Protein AF-A0A6J7ATU3-F1 (afdb_monomer_lite)

Sequence (141 aa):
MSGSAPHNIIRGTSAPLGTELSHNERNQTMSFEQAKIWQALEVRLAITENPRHRQMLQTVIEHSKAEAARDLGQMMAALVDNPQMHNWFNGRDHGPKGLEAVTKYYRNFCTNGAAVFESPKDRVVVDDHNRLFANEGVVGV

Foldseek 3Di:
DDDDDDDDDDDDDDDDDDDPPDPVVVPPPPDADLCLQQPVLVVVLVPDDPVVQNVLSVLSNQLSVCLLVLPLPSVLVSDDQWDDDFDDDPNDTPGFTGSVRVSVVSNCCSVVCVSRHHQHFPDWDDDPVSDIDTDRDDPDD

pLDDT: mean 78.11, std 23.05, range [26.67, 98.0]

Secondary structure (DSSP, 8-state):
-------------PPPPP----TTTS-------TTHHHHHHHHHHHT---HHHHHHHHHHHHHHHHHHHT-HHHHHHTS-SS-B---EETTEE---BHHHHHHHHHHHHHHSSTT------SEEEE-TTS-EEEE------

Organism: NCBI:txid449393

Radius of gyration: 27.21 Å; chains: 1; bounding box: 97×35×54 Å

InterPro domains:
  IPR032710 NTF2-like domain superfamily [SSF54427] (55-128)

Structure (mmCIF, N/CA/C/O backbone):
data_AF-A0A6J7ATU3-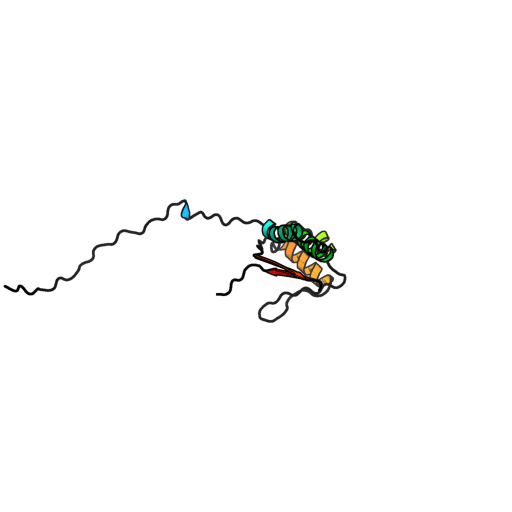F1
#
_entry.id   AF-A0A6J7ATU3-F1
#
loop_
_atom_site.group_PDB
_atom_site.id
_atom_site.type_symbol
_atom_site.label_atom_id
_atom_site.label_alt_id
_atom_site.label_comp_id
_atom_site.label_asym_id
_atom_site.label_entity_id
_atom_site.label_seq_id
_atom_site.pdbx_PDB_ins_code
_atom_site.Cartn_x
_atom_site.Cartn_y
_atom_site.Cartn_z
_atom_site.occupancy
_atom_site.B_iso_or_equiv
_atom_site.auth_seq_id
_atom_site.auth_comp_id
_atom_site.auth_asym_id
_atom_site.auth_atom_id
_atom_site.pdbx_PDB_model_num
ATOM 1 N N . MET A 1 1 ? -82.287 -21.222 -22.748 1.00 38.84 1 MET A N 1
ATOM 2 C CA . MET A 1 1 ? -81.755 -22.485 -23.303 1.00 38.84 1 MET A CA 1
ATOM 3 C C . MET A 1 1 ? -80.542 -22.144 -24.155 1.00 38.84 1 MET A C 1
ATOM 5 O O . MET A 1 1 ? -80.608 -21.173 -24.890 1.00 38.84 1 MET A O 1
ATOM 9 N N . SER A 1 2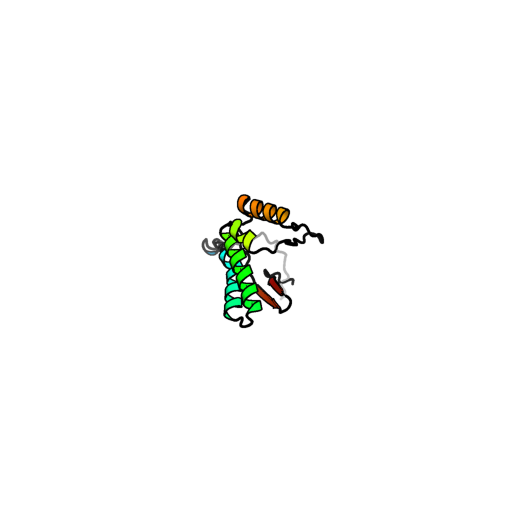 ? -79.451 -22.875 -23.919 1.00 39.44 2 SER A N 1
ATOM 10 C CA . SER A 1 2 ? -78.080 -22.763 -24.450 1.00 39.44 2 SER A CA 1
ATOM 11 C C . SER A 1 2 ? -77.873 -21.941 -25.737 1.00 39.44 2 SER A C 1
ATOM 13 O O . SER A 1 2 ? -78.387 -22.307 -26.790 1.00 39.44 2 SER A O 1
ATOM 15 N N . GLY A 1 3 ? -77.069 -20.874 -25.655 1.00 29.28 3 GLY A N 1
ATOM 16 C CA . GLY A 1 3 ? -76.523 -20.152 -26.809 1.00 29.28 3 GLY A CA 1
ATOM 17 C C . GLY A 1 3 ? -75.016 -20.393 -26.907 1.00 29.28 3 GLY A C 1
ATOM 18 O O . GLY A 1 3 ? -74.268 -19.919 -26.056 1.00 29.28 3 GLY A O 1
ATOM 19 N N . SER A 1 4 ? -74.589 -21.154 -27.919 1.00 33.34 4 SER A N 1
ATOM 20 C CA . SER A 1 4 ? -73.180 -21.418 -28.240 1.00 33.34 4 SER A CA 1
ATOM 21 C C . SER A 1 4 ? -72.681 -20.436 -29.306 1.00 33.34 4 SER A C 1
ATOM 23 O O . SER A 1 4 ? -73.413 -20.080 -30.230 1.00 33.34 4 SER A O 1
ATOM 25 N N . ALA A 1 5 ? -71.450 -19.973 -29.109 1.00 36.88 5 ALA A N 1
ATOM 26 C CA . ALA A 1 5 ? -70.826 -18.785 -29.683 1.00 36.88 5 ALA A CA 1
ATOM 27 C C . ALA A 1 5 ? -70.428 -18.887 -31.168 1.00 36.88 5 ALA A C 1
ATOM 29 O O . ALA A 1 5 ? -70.145 -19.977 -31.665 1.00 36.88 5 ALA A O 1
ATOM 30 N N . PRO A 1 6 ? -70.221 -17.732 -31.827 1.00 40.75 6 PRO A N 1
ATOM 31 C CA . PRO A 1 6 ? -69.253 -17.610 -32.906 1.00 40.75 6 PRO A CA 1
ATOM 32 C C . PRO A 1 6 ? -68.022 -16.776 -32.504 1.00 40.75 6 PRO A C 1
ATOM 34 O O . PRO A 1 6 ? -68.097 -15.800 -31.758 1.00 40.75 6 PRO A O 1
ATOM 37 N N . HIS A 1 7 ? -66.878 -17.212 -33.035 1.00 34.06 7 HIS A N 1
ATOM 38 C CA . HIS A 1 7 ? -65.547 -16.614 -32.945 1.00 34.06 7 HIS A CA 1
ATOM 39 C C . HIS A 1 7 ? -65.523 -15.101 -33.208 1.00 34.06 7 HIS A C 1
ATOM 41 O O . HIS A 1 7 ? -66.005 -14.647 -34.243 1.00 34.06 7 HIS A O 1
ATOM 47 N N . ASN A 1 8 ? -64.831 -14.353 -32.340 1.00 35.28 8 ASN A N 1
ATOM 48 C CA . ASN A 1 8 ? -64.428 -12.973 -32.603 1.00 35.28 8 ASN A CA 1
ATOM 49 C C . ASN A 1 8 ? -62.900 -12.867 -32.694 1.00 35.28 8 ASN A C 1
ATOM 51 O O . ASN A 1 8 ? -62.169 -13.188 -31.759 1.00 35.28 8 ASN A O 1
ATOM 55 N N . ILE A 1 9 ? -62.445 -12.404 -33.857 1.00 34.91 9 ILE A N 1
ATOM 56 C CA . ILE A 1 9 ? -61.062 -12.059 -34.184 1.00 34.91 9 ILE A CA 1
ATOM 57 C C . ILE A 1 9 ? -60.705 -10.765 -33.440 1.00 34.91 9 ILE A C 1
ATOM 59 O O . ILE A 1 9 ? -61.314 -9.721 -33.672 1.00 34.91 9 ILE A O 1
ATOM 63 N N . ILE A 1 10 ? -59.711 -10.827 -32.552 1.00 34.03 10 ILE A N 1
ATOM 64 C CA . ILE A 1 10 ? -59.195 -9.673 -31.807 1.00 34.03 10 ILE A CA 1
ATOM 65 C C . ILE A 1 10 ? -58.336 -8.812 -32.745 1.00 34.03 10 ILE A C 1
ATOM 67 O O . ILE A 1 10 ? -57.252 -9.222 -33.157 1.00 34.03 10 ILE A O 1
ATOM 71 N N . ARG A 1 11 ? -58.812 -7.603 -33.076 1.00 34.62 11 ARG A N 1
ATOM 72 C CA . ARG A 1 11 ? -57.972 -6.508 -33.590 1.00 34.62 11 ARG A CA 1
ATOM 73 C C . ARG A 1 11 ? -57.525 -5.637 -32.415 1.00 34.62 11 ARG A C 1
ATOM 75 O O . ARG A 1 11 ? -58.325 -5.302 -31.548 1.00 34.62 11 ARG A O 1
ATOM 82 N N . GLY A 1 12 ? -56.223 -5.359 -32.391 1.00 32.69 12 GLY A N 1
ATOM 83 C CA . GLY A 1 12 ? -55.458 -4.950 -31.219 1.00 32.69 12 GLY A CA 1
ATOM 84 C C . GLY A 1 12 ? -55.854 -3.622 -30.585 1.00 32.69 12 GLY A C 1
ATOM 85 O O . GLY A 1 12 ? -56.143 -2.635 -31.259 1.00 32.69 12 GLY A O 1
ATOM 86 N N . THR A 1 13 ? -55.790 -3.617 -29.258 1.00 32.34 13 THR A N 1
ATOM 87 C CA . THR A 1 13 ? -55.813 -2.421 -28.422 1.00 32.34 13 THR A CA 1
ATOM 88 C C . THR A 1 13 ? -54.372 -2.129 -28.016 1.00 32.34 13 THR A C 1
ATOM 90 O O . THR A 1 13 ? -53.713 -2.939 -27.369 1.00 32.34 13 THR A O 1
ATOM 93 N N . SER A 1 14 ? -53.868 -0.990 -28.475 1.00 34.81 14 SER A N 1
ATOM 94 C CA . SER A 1 14 ? -52.577 -0.407 -28.123 1.00 34.81 14 SER A CA 1
ATOM 95 C C . SER A 1 14 ? -52.442 -0.246 -26.607 1.00 34.81 14 SER A C 1
ATOM 97 O O . SER A 1 14 ? -53.219 0.482 -25.988 1.00 34.81 14 SER A O 1
ATOM 99 N N . ALA A 1 15 ? -51.451 -0.921 -26.026 1.00 39.12 15 ALA A N 1
ATOM 100 C CA . ALA A 1 15 ? -51.006 -0.694 -24.657 1.00 39.12 15 ALA A CA 1
ATOM 101 C C . ALA A 1 15 ? -50.411 0.723 -24.527 1.00 39.12 15 ALA A C 1
ATOM 103 O O . ALA A 1 15 ? -49.746 1.181 -25.464 1.00 39.12 15 ALA A O 1
ATOM 104 N N . PRO A 1 16 ? -50.629 1.432 -23.407 1.00 39.50 16 PRO A N 1
ATOM 105 C CA . PRO A 1 16 ? -50.001 2.724 -23.197 1.00 39.50 16 PRO A CA 1
ATOM 106 C C . PRO A 1 16 ? -48.485 2.558 -23.051 1.00 39.50 16 PRO A C 1
ATOM 108 O O . PRO A 1 16 ? -47.990 1.631 -22.407 1.00 39.50 16 PRO A O 1
ATOM 111 N N . LEU A 1 17 ? -47.782 3.479 -23.710 1.00 36.94 17 LEU A N 1
ATOM 112 C CA . LEU A 1 17 ? -46.343 3.692 -23.668 1.00 36.94 17 LEU A CA 1
ATOM 113 C C . LEU A 1 17 ? -45.848 3.753 -22.216 1.00 36.94 17 LEU A C 1
ATOM 115 O O . LEU A 1 17 ? -46.530 4.284 -21.341 1.00 36.94 17 LEU A O 1
ATOM 119 N N . GLY A 1 18 ? -44.664 3.180 -22.002 1.00 39.78 18 GLY A N 1
ATOM 120 C CA . GLY A 1 18 ? -44.059 2.936 -20.701 1.00 39.78 18 GLY A CA 1
ATOM 121 C C . GLY A 1 18 ? -44.051 4.130 -19.752 1.00 39.78 18 GLY A C 1
ATOM 122 O O . GLY A 1 18 ? -43.940 5.287 -20.149 1.00 39.78 18 GLY A O 1
ATOM 123 N N . THR A 1 19 ? -44.132 3.796 -18.469 1.00 45.50 19 THR A N 1
ATOM 124 C CA . THR A 1 19 ? -43.826 4.672 -17.345 1.00 45.50 19 THR A CA 1
ATOM 125 C C . THR A 1 19 ? -42.465 5.320 -17.583 1.00 45.50 19 THR A C 1
ATOM 127 O O . THR A 1 19 ? -41.423 4.676 -17.467 1.00 45.50 19 THR A O 1
ATOM 130 N N . GLU A 1 20 ? -42.479 6.589 -17.977 1.00 45.78 20 GLU A N 1
ATOM 131 C CA . GLU A 1 20 ? -41.275 7.388 -18.109 1.00 45.78 20 GLU A CA 1
ATOM 132 C C . GLU A 1 20 ? -40.746 7.631 -16.694 1.00 45.78 20 GLU A C 1
ATOM 134 O O . GLU A 1 20 ? -41.306 8.419 -15.931 1.00 45.78 20 GLU A O 1
ATOM 139 N N . LEU A 1 21 ? -39.706 6.883 -16.316 1.00 48.62 21 LEU A N 1
ATOM 140 C CA . LEU A 1 21 ? -39.001 7.096 -15.058 1.00 48.62 21 LEU A CA 1
ATOM 141 C C . LEU A 1 21 ? -38.598 8.568 -14.972 1.00 48.62 21 LEU A C 1
ATOM 143 O O . LEU A 1 21 ? -38.077 9.159 -15.937 1.00 48.62 21 LEU A O 1
ATOM 147 N N . SER A 1 22 ? -38.882 9.156 -13.813 1.00 51.25 22 SER A N 1
ATOM 148 C CA . SER A 1 22 ? -38.670 10.573 -13.565 1.00 51.25 22 SER A CA 1
ATOM 149 C C . SER A 1 22 ? -37.203 10.920 -13.830 1.00 51.25 22 SER A C 1
ATOM 151 O O . SER A 1 22 ? -36.299 10.114 -13.604 1.00 51.25 22 SER A O 1
ATOM 153 N N . HIS A 1 23 ? -36.931 12.140 -14.299 1.00 48.12 23 HIS A N 1
ATOM 154 C CA . HIS A 1 23 ? -35.558 12.632 -14.493 1.00 48.12 23 HIS A CA 1
ATOM 155 C C . HIS A 1 23 ? -34.679 12.505 -13.228 1.00 48.12 23 HIS A C 1
ATOM 157 O O . HIS A 1 23 ? -33.457 12.556 -13.329 1.00 48.12 23 HIS A O 1
ATOM 163 N N . ASN A 1 24 ? -35.291 12.301 -12.058 1.00 48.84 24 ASN A N 1
ATOM 164 C CA . ASN A 1 24 ? -34.616 12.132 -10.780 1.00 48.84 24 ASN A CA 1
ATOM 165 C C . ASN A 1 24 ? -34.038 10.715 -10.566 1.00 48.84 24 ASN A C 1
ATOM 167 O O . ASN A 1 24 ? -33.073 10.558 -9.830 1.00 48.84 24 ASN A O 1
ATOM 171 N N . GLU A 1 25 ? -34.573 9.686 -11.230 1.00 46.44 25 GLU A N 1
ATOM 172 C CA . GLU A 1 25 ? -34.100 8.292 -11.106 1.00 46.44 25 GLU A CA 1
ATOM 173 C C . GLU A 1 25 ? -32.938 7.974 -12.059 1.00 46.44 25 GLU A C 1
ATOM 175 O O . GLU A 1 25 ? -32.188 7.026 -11.846 1.00 46.44 25 GLU A O 1
ATOM 180 N N . ARG A 1 26 ? -32.749 8.804 -13.093 1.00 53.28 26 ARG A N 1
ATOM 181 C CA . ARG A 1 26 ? -31.644 8.696 -14.061 1.00 53.28 26 ARG A CA 1
ATOM 182 C C . ARG A 1 26 ? -30.325 9.280 -13.556 1.00 53.28 26 ARG A C 1
ATOM 184 O O . ARG A 1 26 ? -29.299 9.068 -14.193 1.00 53.28 26 ARG A O 1
ATOM 191 N N . ASN A 1 27 ? -30.344 10.005 -12.438 1.00 47.59 27 ASN A N 1
ATOM 192 C CA . ASN A 1 27 ? -29.174 10.680 -11.888 1.00 47.59 27 ASN A CA 1
ATOM 193 C C . ASN A 1 27 ? -28.753 10.056 -10.552 1.00 47.59 27 ASN A C 1
ATOM 195 O O . ASN A 1 27 ? -28.573 10.747 -9.552 1.00 47.59 27 ASN A O 1
ATOM 199 N N . GLN A 1 28 ? -28.573 8.732 -10.528 1.00 54.22 28 GLN A N 1
ATOM 200 C CA . GLN A 1 28 ? -27.600 8.167 -9.599 1.00 54.22 28 GLN A CA 1
ATOM 201 C C . GLN A 1 28 ? -26.222 8.608 -10.093 1.00 54.22 28 GLN A C 1
ATOM 203 O O . GLN A 1 28 ? -25.587 7.934 -10.900 1.00 54.22 28 GLN A O 1
ATOM 208 N N . THR A 1 29 ? -25.794 9.797 -9.673 1.00 55.44 29 THR A N 1
ATOM 209 C CA . THR A 1 29 ? -24.417 10.245 -9.845 1.00 55.44 29 THR A CA 1
ATOM 210 C C . THR A 1 29 ? -23.524 9.170 -9.236 1.00 55.44 29 THR A C 1
ATOM 212 O O . THR A 1 29 ? -23.496 9.017 -8.017 1.00 55.44 29 THR A O 1
ATOM 215 N N . MET A 1 30 ? -22.833 8.400 -10.078 1.00 64.50 30 MET A N 1
ATOM 216 C CA . MET A 1 30 ? -21.731 7.539 -9.656 1.00 64.50 30 MET A CA 1
ATOM 217 C C . MET A 1 30 ? -20.717 8.440 -8.940 1.00 64.50 30 MET A C 1
ATOM 219 O O . MET A 1 30 ? -19.993 9.192 -9.595 1.00 64.50 30 MET A O 1
ATOM 223 N N . SER A 1 31 ? -20.729 8.452 -7.605 1.00 82.50 31 SER A N 1
ATOM 224 C CA . SER A 1 31 ? -19.767 9.234 -6.834 1.00 82.50 31 SER A CA 1
ATOM 225 C C . SER A 1 31 ? -18.427 8.505 -6.831 1.00 82.50 31 SER A C 1
ATOM 227 O O . SER A 1 31 ? -18.367 7.297 -6.616 1.00 82.50 31 SER A O 1
ATOM 229 N N . PHE A 1 32 ? -17.355 9.246 -7.108 1.00 88.75 32 PHE A N 1
ATOM 230 C CA . PHE A 1 32 ? -15.987 8.740 -7.113 1.00 88.75 32 PHE A CA 1
ATOM 231 C C . PHE A 1 32 ? -15.223 9.320 -5.927 1.00 88.75 32 PHE A C 1
ATOM 233 O O . PHE A 1 32 ? -15.085 10.539 -5.807 1.00 88.75 32 PHE A O 1
ATOM 240 N N . GLU A 1 33 ? -14.710 8.448 -5.064 1.00 91.50 33 GLU A N 1
ATOM 241 C CA . GLU A 1 33 ? -14.021 8.820 -3.833 1.00 91.50 33 GLU A CA 1
ATOM 242 C C . GLU A 1 33 ? -12.762 7.964 -3.635 1.00 91.50 33 GLU A C 1
ATOM 244 O O . GLU A 1 33 ? -12.805 6.890 -3.035 1.00 91.50 33 GLU A O 1
ATOM 249 N N . GLN A 1 34 ? -11.595 8.468 -4.057 1.00 92.31 34 GLN A N 1
ATOM 250 C CA . GLN A 1 34 ? -10.311 7.761 -3.873 1.00 92.31 34 GLN A CA 1
ATOM 251 C C . GLN A 1 34 ? -10.020 7.410 -2.408 1.00 92.31 34 GLN A C 1
ATOM 253 O O . GLN A 1 34 ? -9.330 6.433 -2.131 1.00 92.31 34 GLN A O 1
ATOM 258 N N . ALA A 1 35 ? -10.572 8.163 -1.453 1.00 94.00 35 ALA A N 1
ATOM 259 C CA . ALA A 1 35 ? -10.394 7.882 -0.032 1.00 94.00 35 ALA A CA 1
ATOM 260 C C . ALA A 1 35 ? -10.880 6.487 0.386 1.00 94.00 35 ALA A C 1
ATOM 262 O O . ALA A 1 35 ? -10.343 5.907 1.334 1.00 94.00 35 ALA A O 1
ATOM 263 N N . LYS A 1 36 ? -11.820 5.891 -0.356 1.00 92.75 36 LYS A N 1
ATOM 264 C CA . LYS A 1 36 ? -12.288 4.525 -0.098 1.00 92.75 36 LYS A CA 1
ATOM 265 C C . LYS A 1 36 ? -11.188 3.466 -0.232 1.00 92.75 36 LYS A C 1
ATOM 267 O O . LYS A 1 36 ? -11.341 2.397 0.351 1.00 92.75 36 LYS A O 1
ATOM 272 N N . ILE A 1 37 ? -10.063 3.774 -0.895 1.00 90.56 37 ILE A N 1
ATOM 273 C CA . ILE A 1 37 ? -8.880 2.897 -0.947 1.00 90.56 37 ILE A CA 1
ATOM 274 C C . ILE A 1 37 ? -8.367 2.579 0.475 1.00 90.56 37 ILE A C 1
ATOM 276 O O . ILE A 1 37 ? -7.999 1.430 0.745 1.00 90.56 37 ILE A O 1
ATOM 280 N N . TRP A 1 38 ? -8.368 3.564 1.392 1.00 94.75 38 TRP A N 1
ATOM 281 C CA . TRP A 1 38 ? -7.770 3.440 2.734 1.00 94.75 38 TRP A CA 1
ATOM 282 C C . TRP A 1 38 ? -8.740 3.587 3.913 1.00 94.75 38 TRP A C 1
ATOM 284 O O . TRP A 1 38 ? -8.396 3.165 5.016 1.00 94.75 38 TRP A O 1
ATOM 294 N N . GLN A 1 39 ? -9.944 4.134 3.730 1.00 95.81 39 GLN A N 1
ATOM 295 C CA . GLN A 1 39 ? -10.901 4.350 4.831 1.00 95.81 39 GLN A CA 1
ATOM 296 C C . GLN A 1 39 ? -11.191 3.073 5.638 1.00 95.81 39 GLN A C 1
ATOM 298 O O . GLN A 1 39 ? -11.143 3.078 6.868 1.00 95.81 39 GLN A O 1
ATOM 303 N N . ALA A 1 40 ? -11.431 1.944 4.964 1.00 94.06 40 ALA A N 1
ATOM 304 C CA . ALA A 1 40 ? -11.673 0.666 5.636 1.00 94.06 40 ALA A CA 1
ATOM 305 C C . ALA A 1 40 ? -10.450 0.172 6.438 1.00 94.06 40 ALA A C 1
ATOM 307 O O . ALA A 1 40 ? -10.599 -0.475 7.477 1.00 94.06 40 ALA A O 1
ATOM 308 N N . LEU A 1 41 ? -9.234 0.504 5.988 1.00 95.50 41 LEU A N 1
ATOM 309 C CA . LEU A 1 41 ? -7.998 0.200 6.710 1.00 95.50 41 LEU A CA 1
ATOM 310 C C . LEU A 1 41 ? -7.871 1.066 7.970 1.00 95.50 41 LEU A C 1
ATOM 312 O O . LEU A 1 41 ? -7.482 0.547 9.012 1.00 95.50 41 LEU A O 1
ATOM 316 N N . GLU A 1 42 ? -8.236 2.351 7.904 1.00 97.38 42 GLU A N 1
ATOM 317 C CA . GLU A 1 42 ? -8.245 3.260 9.063 1.00 97.38 42 GLU A CA 1
ATOM 318 C C . GLU A 1 42 ? -9.246 2.801 10.131 1.00 97.38 42 GLU A C 1
ATOM 320 O O . GLU A 1 42 ? -8.907 2.740 11.315 1.00 97.38 42 GLU A O 1
ATOM 325 N N . VAL A 1 43 ? -10.448 2.384 9.715 1.00 96.31 43 VAL A N 1
ATOM 326 C CA . VAL A 1 43 ? -11.444 1.787 10.619 1.00 96.31 43 VAL A CA 1
ATOM 327 C C . VAL A 1 43 ? -10.889 0.522 11.275 1.00 96.31 43 VAL A C 1
ATOM 329 O O . VAL A 1 43 ? -10.995 0.354 12.492 1.00 96.31 43 VAL A O 1
ATOM 332 N N . ARG A 1 44 ? -10.240 -0.359 10.501 1.00 95.75 44 ARG A N 1
ATOM 333 C CA . ARG A 1 44 ? -9.607 -1.565 11.051 1.00 95.75 44 ARG A CA 1
ATOM 334 C C . ARG A 1 44 ? -8.470 -1.223 12.019 1.00 95.75 44 ARG A C 1
ATOM 336 O O . ARG A 1 44 ? -8.359 -1.867 13.063 1.00 95.75 44 ARG A O 1
ATOM 343 N N . LEU A 1 45 ? -7.648 -0.222 11.710 1.00 97.38 45 LEU A N 1
ATOM 344 C CA . LEU A 1 45 ? -6.542 0.241 12.553 1.00 97.38 45 LEU A CA 1
ATOM 345 C C . LEU A 1 45 ? -7.036 0.771 13.904 1.00 97.38 45 LEU A C 1
ATOM 347 O O . LEU A 1 45 ? -6.418 0.480 14.929 1.00 97.38 45 LEU A O 1
ATOM 351 N N . ALA A 1 46 ? -8.156 1.499 13.928 1.00 98.00 46 ALA A N 1
ATOM 352 C CA . ALA A 1 46 ? -8.724 2.065 15.152 1.00 98.00 46 ALA A CA 1
ATOM 353 C C . ALA A 1 46 ? -9.068 1.000 16.209 1.00 98.00 46 ALA A C 1
ATOM 355 O O . ALA A 1 46 ? -8.915 1.251 17.401 1.00 98.00 46 ALA A O 1
ATOM 356 N N . ILE A 1 47 ? -9.470 -0.197 15.774 1.00 96.75 47 ILE A N 1
ATOM 357 C CA . ILE A 1 47 ? -9.849 -1.317 16.653 1.00 96.75 47 ILE A CA 1
ATOM 358 C C . ILE A 1 47 ? -8.749 -2.381 16.805 1.00 96.75 47 ILE A C 1
ATOM 360 O O . ILE A 1 47 ? -8.995 -3.451 17.359 1.00 96.75 47 ILE A O 1
ATOM 364 N N . THR A 1 48 ? -7.553 -2.147 16.258 1.00 97.19 48 THR A N 1
ATOM 365 C CA . THR A 1 48 ? -6.442 -3.109 16.306 1.00 97.19 48 THR A CA 1
ATOM 366 C C . THR A 1 48 ? -5.487 -2.756 17.440 1.00 97.19 48 THR A C 1
ATOM 368 O O . THR A 1 48 ? -4.903 -1.673 17.444 1.00 97.19 48 THR A O 1
ATOM 371 N N . GLU A 1 49 ? -5.280 -3.685 18.371 1.00 96.56 49 GLU A N 1
ATOM 372 C CA . GLU A 1 49 ? -4.396 -3.492 19.530 1.00 96.56 49 GLU A CA 1
ATOM 373 C C . GLU A 1 49 ? -2.966 -3.983 19.276 1.00 96.56 49 GLU A C 1
ATOM 375 O O . GLU A 1 49 ? -2.009 -3.340 19.705 1.00 96.56 49 GLU A O 1
ATOM 380 N N . ASN A 1 50 ? -2.804 -5.095 18.546 1.00 96.75 50 ASN A N 1
ATOM 381 C CA . ASN A 1 50 ? -1.493 -5.698 18.308 1.00 96.75 50 ASN A CA 1
ATOM 382 C C . ASN A 1 50 ? -0.566 -4.693 17.590 1.00 96.75 50 ASN A C 1
ATOM 384 O O . ASN A 1 50 ? -0.853 -4.311 16.451 1.00 96.75 50 ASN A O 1
ATOM 388 N N . PRO A 1 51 ? 0.561 -4.283 18.205 1.00 95.75 51 PRO A N 1
ATOM 389 C CA . PRO A 1 51 ? 1.409 -3.216 17.675 1.00 95.75 51 PRO A CA 1
ATOM 390 C C . PRO A 1 51 ? 1.989 -3.547 16.296 1.00 95.75 51 PRO A C 1
ATOM 392 O O . PRO A 1 51 ? 2.135 -2.659 15.458 1.00 95.75 51 PRO A O 1
ATOM 395 N N . ARG A 1 52 ? 2.255 -4.827 16.013 1.00 93.88 52 ARG A N 1
ATOM 396 C CA . ARG A 1 52 ? 2.747 -5.270 14.705 1.00 93.88 52 ARG A CA 1
ATOM 397 C C . ARG A 1 52 ? 1.670 -5.154 13.632 1.00 93.88 52 ARG A C 1
ATOM 399 O O . ARG A 1 52 ? 1.941 -4.660 12.543 1.00 93.88 52 ARG A O 1
ATOM 406 N N . HIS A 1 53 ? 0.440 -5.562 13.945 1.00 95.81 53 HIS A N 1
ATOM 407 C CA . HIS A 1 53 ? -0.690 -5.429 13.018 1.00 95.81 53 HIS A CA 1
ATOM 408 C C . HIS A 1 53 ? -1.005 -3.965 12.728 1.00 95.81 53 HIS A C 1
ATOM 410 O O . HIS A 1 53 ? -1.274 -3.609 11.582 1.00 95.81 53 HIS A O 1
ATOM 416 N N . ARG A 1 54 ? -0.928 -3.109 13.754 1.00 96.69 54 ARG A N 1
ATOM 417 C CA . ARG A 1 54 ? -1.078 -1.658 13.600 1.00 96.69 54 ARG A CA 1
ATOM 418 C C . ARG A 1 54 ? -0.050 -1.101 12.622 1.00 96.69 54 ARG A C 1
ATOM 420 O O . ARG A 1 54 ? -0.441 -0.396 11.699 1.00 96.69 54 ARG A O 1
ATOM 427 N N . GLN A 1 55 ? 1.225 -1.472 12.773 1.00 94.06 55 GLN A N 1
ATOM 428 C CA . GLN A 1 55 ? 2.285 -1.045 11.857 1.00 94.06 55 GLN A CA 1
ATOM 429 C C . GLN A 1 55 ? 1.995 -1.466 10.410 1.00 94.06 55 GLN A C 1
ATOM 431 O O . GLN A 1 55 ? 2.139 -0.660 9.498 1.00 94.06 55 GLN A O 1
ATOM 436 N N . MET A 1 56 ? 1.541 -2.702 10.191 1.00 92.19 56 MET A N 1
ATOM 437 C CA . MET A 1 56 ? 1.207 -3.181 8.846 1.00 92.19 56 MET A CA 1
ATOM 438 C C . MET A 1 56 ? 0.053 -2.393 8.214 1.00 92.19 56 MET A C 1
ATOM 440 O O . MET A 1 56 ? 0.137 -2.003 7.052 1.00 92.19 56 MET A O 1
ATOM 444 N N . LEU A 1 57 ? -1.017 -2.142 8.974 1.00 95.44 57 LEU A N 1
ATOM 445 C CA . LEU A 1 57 ? -2.148 -1.333 8.511 1.00 95.44 57 LEU A CA 1
ATOM 446 C C . LEU A 1 57 ? -1.707 0.098 8.190 1.00 95.44 57 LEU A C 1
ATOM 448 O O . LEU A 1 57 ? -2.075 0.624 7.142 1.00 95.44 57 LEU A O 1
ATOM 452 N N . GLN A 1 58 ? -0.888 0.695 9.058 1.00 95.12 58 GLN A N 1
ATOM 453 C CA . GLN A 1 58 ? -0.337 2.035 8.882 1.00 95.12 58 GLN A CA 1
ATOM 454 C C . GLN A 1 58 ? 0.453 2.146 7.570 1.00 95.12 58 GLN A C 1
ATOM 456 O O . GLN A 1 58 ? 0.162 3.024 6.763 1.00 95.12 58 GLN A O 1
ATOM 461 N N . THR A 1 59 ? 1.367 1.206 7.307 1.00 92.62 59 THR A N 1
ATOM 462 C CA . THR A 1 59 ? 2.171 1.187 6.076 1.00 92.62 59 THR A CA 1
ATOM 463 C C . THR A 1 59 ? 1.300 1.127 4.820 1.00 92.62 59 THR A C 1
ATOM 465 O O . THR A 1 59 ? 1.558 1.845 3.858 1.00 92.62 59 THR A O 1
ATOM 468 N N . VAL A 1 60 ? 0.233 0.320 4.813 1.00 92.38 60 VAL A N 1
ATOM 469 C CA . VAL A 1 60 ? -0.651 0.227 3.637 1.00 92.38 60 VAL A CA 1
ATOM 470 C C . VAL A 1 60 ? -1.542 1.463 3.483 1.00 92.38 60 VAL A C 1
ATOM 472 O O . VAL A 1 60 ? -1.800 1.883 2.355 1.00 92.38 60 VAL A O 1
ATOM 475 N N . ILE A 1 61 ? -1.968 2.093 4.582 1.00 94.81 61 ILE A N 1
ATOM 476 C CA . ILE A 1 61 ? -2.677 3.384 4.547 1.00 94.81 61 ILE A CA 1
ATOM 477 C C . ILE A 1 61 ? -1.777 4.474 3.953 1.00 94.81 61 ILE A C 1
ATOM 479 O O . ILE A 1 61 ? -2.212 5.212 3.070 1.00 94.81 61 ILE A O 1
ATOM 483 N N . GLU A 1 62 ? -0.534 4.574 4.421 1.00 93.88 62 GLU A N 1
ATOM 484 C CA . GLU A 1 62 ? 0.452 5.546 3.936 1.00 93.88 62 GLU A CA 1
ATOM 485 C C . GLU A 1 62 ? 0.749 5.336 2.449 1.00 93.88 62 GLU A C 1
ATOM 487 O O . GLU A 1 62 ? 0.673 6.287 1.671 1.00 93.88 62 GLU A O 1
ATOM 492 N N . HIS A 1 63 ? 0.968 4.085 2.036 1.00 91.88 63 HIS A N 1
ATOM 493 C CA . HIS A 1 63 ? 1.165 3.727 0.631 1.00 91.88 63 HIS A CA 1
ATOM 494 C C . HIS A 1 63 ? -0.047 4.104 -0.239 1.00 91.88 63 HIS A C 1
ATOM 496 O O . HIS A 1 63 ? 0.112 4.752 -1.269 1.00 91.88 63 HIS A O 1
ATOM 502 N N . SER A 1 64 ? -1.270 3.804 0.213 1.00 92.00 64 SER A N 1
ATOM 503 C CA . SER A 1 64 ? -2.513 4.148 -0.506 1.00 92.00 64 SER A CA 1
ATOM 504 C C . SER A 1 64 ? -2.704 5.662 -0.669 1.00 92.00 64 SER A C 1
ATOM 506 O O . SER A 1 64 ? -3.166 6.143 -1.705 1.00 92.00 64 SER A O 1
ATOM 508 N N . LYS A 1 65 ? -2.344 6.441 0.358 1.00 94.75 65 LYS A N 1
ATOM 509 C CA . LYS A 1 65 ? -2.393 7.909 0.308 1.00 94.75 65 LYS A CA 1
ATOM 510 C C . LYS A 1 65 ? -1.332 8.470 -0.636 1.00 94.75 65 LYS A C 1
ATOM 512 O O . LYS A 1 65 ? -1.627 9.404 -1.381 1.00 94.75 65 LYS A O 1
ATOM 517 N N . ALA A 1 66 ? -0.131 7.887 -0.644 1.00 93.06 66 ALA A N 1
ATOM 518 C CA . ALA A 1 66 ? 0.912 8.241 -1.599 1.00 93.06 66 ALA A CA 1
ATOM 519 C C . ALA A 1 66 ? 0.457 7.963 -3.039 1.00 93.06 66 ALA A C 1
ATOM 521 O O . ALA A 1 66 ? 0.605 8.839 -3.891 1.00 93.06 66 ALA A O 1
ATOM 522 N N . GLU A 1 67 ? -0.165 6.804 -3.300 1.00 91.75 67 GLU A N 1
ATOM 523 C CA . GLU A 1 67 ? -0.769 6.446 -4.594 1.00 91.75 67 GLU A CA 1
ATOM 524 C C . GLU A 1 67 ? -1.775 7.493 -5.073 1.00 91.75 67 GLU A C 1
ATOM 526 O O . GLU A 1 67 ? -1.637 8.013 -6.183 1.00 91.75 67 GLU A O 1
ATOM 531 N N . ALA A 1 68 ? -2.727 7.874 -4.218 1.00 92.69 68 ALA A N 1
ATOM 532 C CA . ALA A 1 68 ? -3.712 8.904 -4.543 1.00 92.69 68 ALA A CA 1
ATOM 533 C C . ALA A 1 68 ? -3.068 10.278 -4.812 1.00 92.69 68 ALA A C 1
ATOM 535 O O . ALA A 1 68 ? -3.474 10.983 -5.737 1.00 92.69 68 ALA A O 1
ATOM 536 N N . ALA A 1 69 ? -2.022 10.634 -4.059 1.00 94.12 69 ALA A N 1
ATOM 537 C CA . ALA A 1 69 ? -1.235 11.852 -4.265 1.00 94.12 69 ALA A CA 1
ATOM 538 C C . ALA A 1 69 ? -0.263 11.771 -5.459 1.00 94.12 69 ALA A C 1
ATOM 540 O O . ALA A 1 69 ? 0.348 12.777 -5.824 1.00 94.12 69 ALA A O 1
ATOM 541 N N . ARG A 1 70 ? -0.114 10.589 -6.077 1.00 94.75 70 ARG A N 1
ATOM 542 C CA . ARG A 1 70 ? 0.878 10.281 -7.121 1.00 94.75 70 ARG A CA 1
ATOM 543 C C . ARG A 1 70 ? 2.321 10.560 -6.685 1.00 94.75 70 ARG A C 1
ATOM 545 O O . ARG A 1 70 ? 3.184 10.867 -7.512 1.00 94.75 70 ARG A O 1
ATOM 552 N N . ASP A 1 71 ? 2.592 10.419 -5.393 1.00 94.69 71 ASP A N 1
ATOM 553 C CA . ASP A 1 71 ? 3.901 10.657 -4.794 1.00 94.69 71 ASP A CA 1
ATOM 554 C C . ASP A 1 71 ? 4.785 9.411 -4.919 1.00 94.69 71 ASP A C 1
ATOM 556 O O . ASP A 1 71 ? 4.786 8.520 -4.068 1.00 94.69 71 ASP A O 1
ATOM 560 N N . LEU A 1 72 ? 5.551 9.347 -6.011 1.00 93.12 72 LEU A N 1
ATOM 561 C CA . LEU A 1 72 ? 6.470 8.237 -6.263 1.00 93.12 72 LEU A CA 1
ATOM 562 C C . LEU A 1 72 ? 7.522 8.094 -5.152 1.00 93.12 72 LEU A C 1
ATOM 564 O O . LEU A 1 72 ? 7.926 6.977 -4.848 1.00 93.12 72 LEU A O 1
ATOM 568 N N . GLY A 1 73 ? 7.977 9.198 -4.554 1.00 92.81 73 GLY A N 1
ATOM 569 C CA . GLY A 1 73 ? 8.991 9.150 -3.502 1.00 92.81 73 GLY A CA 1
ATOM 570 C C . GLY A 1 73 ? 8.473 8.409 -2.275 1.00 92.81 73 GLY A C 1
ATOM 571 O O . GLY A 1 73 ? 9.121 7.477 -1.800 1.00 92.81 73 GLY A O 1
ATOM 572 N N . GLN A 1 74 ? 7.272 8.769 -1.820 1.00 90.88 74 GLN A N 1
ATOM 573 C CA . GLN A 1 74 ? 6.645 8.110 -0.676 1.00 90.88 74 GLN A CA 1
ATOM 574 C C . GLN A 1 74 ? 6.216 6.669 -0.966 1.00 90.88 74 GLN A C 1
ATOM 576 O O . GLN A 1 74 ? 6.419 5.812 -0.110 1.00 90.88 74 GLN A O 1
ATOM 581 N N . MET A 1 75 ? 5.719 6.362 -2.171 1.00 89.31 75 MET A N 1
ATOM 582 C CA . MET A 1 75 ? 5.426 4.969 -2.553 1.00 89.31 75 MET A CA 1
ATOM 583 C C . MET A 1 75 ? 6.671 4.082 -2.467 1.00 89.31 75 MET A C 1
ATOM 585 O O . MET A 1 75 ? 6.617 2.965 -1.963 1.00 89.31 75 MET A O 1
ATOM 589 N N . MET A 1 76 ? 7.811 4.577 -2.954 1.00 89.69 76 MET A N 1
ATOM 590 C CA . MET A 1 76 ? 9.050 3.801 -2.962 1.00 89.69 76 MET A CA 1
ATOM 591 C C . MET A 1 76 ? 9.677 3.671 -1.569 1.00 89.69 76 MET A C 1
ATOM 593 O O . MET A 1 76 ? 10.306 2.654 -1.293 1.00 89.69 76 MET A O 1
ATOM 597 N N . ALA A 1 77 ? 9.479 4.653 -0.684 1.00 89.25 77 ALA A N 1
ATOM 598 C CA . ALA A 1 77 ? 9.983 4.619 0.692 1.00 89.25 77 ALA A CA 1
ATOM 599 C C . ALA A 1 77 ? 9.331 3.524 1.560 1.00 89.25 77 ALA A C 1
ATOM 601 O O . ALA A 1 77 ? 9.925 3.090 2.544 1.00 89.25 77 ALA A O 1
ATOM 602 N N . ALA A 1 78 ? 8.131 3.063 1.195 1.00 82.12 78 ALA A N 1
ATOM 603 C CA . ALA A 1 78 ? 7.413 2.001 1.899 1.00 82.12 78 ALA A CA 1
ATOM 604 C C . ALA A 1 78 ? 7.887 0.581 1.530 1.00 82.12 78 ALA A C 1
ATOM 606 O O . ALA A 1 78 ? 7.460 -0.398 2.148 1.00 82.12 78 ALA A O 1
ATOM 607 N N . LEU A 1 79 ? 8.739 0.441 0.509 1.00 85.81 79 LEU A N 1
ATOM 608 C CA . LEU A 1 79 ? 9.162 -0.856 -0.011 1.00 85.81 79 LEU A CA 1
ATOM 609 C C . LEU A 1 79 ? 10.423 -1.375 0.684 1.00 85.81 79 LEU A C 1
ATOM 611 O O . LEU A 1 79 ? 11.308 -0.623 1.078 1.00 85.81 79 LEU A O 1
ATOM 615 N N . VAL A 1 80 ? 10.5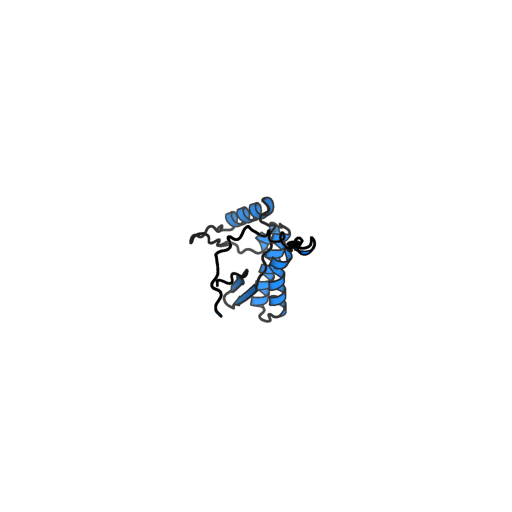20 -2.701 0.778 1.00 87.25 80 VAL A N 1
ATOM 616 C CA . VAL A 1 80 ? 11.760 -3.400 1.147 1.00 87.25 80 VAL A CA 1
ATOM 617 C C . VAL A 1 80 ? 12.796 -3.310 0.021 1.00 87.25 80 VAL A C 1
ATOM 619 O O . VAL A 1 80 ? 12.427 -3.080 -1.128 1.00 87.25 80 VAL A O 1
ATOM 622 N N . ASP A 1 81 ? 14.068 -3.594 0.315 1.00 86.94 81 ASP A N 1
ATOM 623 C CA . ASP A 1 81 ? 15.183 -3.480 -0.645 1.00 86.94 81 ASP A CA 1
ATOM 624 C C . ASP A 1 81 ? 14.979 -4.268 -1.954 1.00 86.94 81 ASP A C 1
ATOM 626 O O . ASP A 1 81 ? 15.383 -3.824 -3.030 1.00 86.94 81 ASP A O 1
ATOM 630 N N . ASN A 1 82 ? 14.343 -5.445 -1.883 1.00 90.50 82 ASN A N 1
ATOM 631 C CA . ASN A 1 82 ? 14.075 -6.299 -3.045 1.00 90.50 82 ASN A CA 1
ATOM 632 C C . ASN A 1 82 ? 12.584 -6.690 -3.147 1.00 90.50 82 ASN A C 1
ATOM 634 O O . ASN A 1 82 ? 12.221 -7.838 -2.860 1.00 90.50 82 ASN A O 1
ATOM 638 N N . PRO A 1 83 ? 11.702 -5.758 -3.548 1.00 89.56 83 PRO A N 1
ATOM 639 C CA . PRO A 1 83 ? 10.259 -5.965 -3.530 1.00 89.56 83 PRO A CA 1
ATOM 640 C C . PRO A 1 83 ? 9.822 -7.020 -4.555 1.00 89.56 83 PRO A C 1
ATOM 642 O O . PRO A 1 83 ? 10.241 -7.001 -5.714 1.00 89.56 83 PRO A O 1
ATOM 645 N N . GLN A 1 84 ? 8.946 -7.932 -4.132 1.00 90.88 84 GLN A N 1
ATOM 646 C CA . GLN A 1 84 ? 8.346 -8.963 -4.983 1.00 90.88 84 GLN A CA 1
ATOM 647 C C . GLN A 1 84 ? 6.849 -8.673 -5.128 1.00 90.88 84 GLN A C 1
ATOM 649 O O . GLN A 1 84 ? 6.036 -9.119 -4.322 1.00 90.88 84 GLN A O 1
ATOM 654 N N . MET A 1 85 ? 6.483 -7.872 -6.128 1.00 89.06 85 MET A N 1
ATOM 655 C CA . MET A 1 85 ? 5.085 -7.528 -6.386 1.00 89.06 85 MET A CA 1
ATOM 656 C C . MET A 1 85 ? 4.453 -8.584 -7.289 1.00 89.06 85 MET A C 1
ATOM 658 O O . MET A 1 85 ? 5.045 -8.948 -8.304 1.00 89.06 85 MET A O 1
ATOM 662 N N . HIS A 1 86 ? 3.261 -9.068 -6.947 1.00 90.62 86 HIS A N 1
ATOM 663 C CA . HIS A 1 86 ? 2.563 -10.113 -7.696 1.00 90.62 86 HIS A CA 1
ATOM 664 C C . HIS A 1 86 ? 1.246 -9.587 -8.270 1.00 90.62 86 HIS A C 1
ATOM 666 O O . HIS A 1 86 ? 0.360 -9.201 -7.513 1.00 90.62 86 HIS A O 1
ATOM 672 N N . ASN A 1 87 ? 1.105 -9.635 -9.597 1.00 88.88 87 ASN A N 1
ATOM 673 C CA . ASN A 1 87 ? -0.115 -9.240 -10.306 1.00 88.88 87 ASN A CA 1
ATOM 674 C C . ASN A 1 87 ? -0.617 -10.443 -11.100 1.00 88.88 87 ASN A C 1
ATOM 676 O O . ASN A 1 87 ? -0.102 -10.736 -12.179 1.00 88.88 87 ASN A O 1
ATOM 680 N N . TRP A 1 88 ? -1.599 -11.160 -10.564 1.00 88.69 88 TRP A N 1
ATOM 681 C CA . TRP A 1 88 ? -2.096 -12.383 -11.185 1.00 88.69 88 TRP A CA 1
ATOM 682 C C . TRP A 1 88 ? -3.158 -12.082 -12.240 1.00 88.69 88 TRP A C 1
ATOM 684 O O . TRP A 1 88 ? -4.196 -11.501 -11.943 1.00 88.69 88 TRP A O 1
ATOM 694 N N . PHE A 1 89 ? -2.917 -12.526 -13.471 1.00 88.12 89 PHE A N 1
ATOM 695 C CA . PHE A 1 89 ? -3.877 -12.458 -14.568 1.00 88.12 89 PHE A CA 1
ATOM 696 C C . PHE A 1 89 ? -3.792 -13.742 -15.396 1.00 88.12 89 PHE A C 1
ATOM 698 O O . PHE A 1 89 ? -2.704 -14.177 -15.769 1.00 88.12 89 PHE A O 1
ATOM 705 N N . ASN A 1 90 ? -4.934 -14.388 -15.654 1.00 91.88 90 ASN A N 1
ATOM 706 C CA . ASN A 1 90 ? -5.011 -15.663 -16.384 1.00 91.88 90 ASN A CA 1
ATOM 707 C C . ASN A 1 90 ? -4.019 -16.732 -15.879 1.00 91.88 90 ASN A C 1
ATOM 709 O O . ASN A 1 90 ? -3.313 -17.370 -16.664 1.00 91.88 90 ASN A O 1
ATOM 713 N N . GLY A 1 91 ? -3.933 -16.891 -14.553 1.00 91.19 91 GLY A N 1
ATOM 714 C CA . GLY A 1 91 ? -3.076 -17.890 -13.903 1.00 91.19 91 GLY A CA 1
ATOM 715 C C . GLY A 1 91 ? -1.572 -17.617 -14.001 1.00 91.19 91 GLY A C 1
ATOM 716 O O . GLY A 1 91 ? -0.776 -18.477 -13.634 1.00 91.19 91 GLY A O 1
ATOM 717 N N . ARG A 1 92 ? -1.164 -16.442 -14.491 1.00 93.44 92 ARG A N 1
ATOM 718 C CA . ARG A 1 92 ? 0.237 -16.031 -14.587 1.00 93.44 92 ARG A CA 1
ATOM 719 C C . ARG A 1 92 ? 0.481 -14.763 -13.790 1.00 93.44 92 ARG A C 1
ATOM 721 O O . ARG A 1 92 ? -0.376 -13.888 -13.713 1.00 93.44 92 ARG A O 1
ATOM 728 N N . ASP A 1 93 ? 1.663 -14.686 -13.197 1.00 93.44 93 ASP A N 1
ATOM 729 C CA . ASP A 1 93 ? 2.117 -13.503 -12.484 1.00 93.44 93 ASP A CA 1
ATOM 730 C C . ASP A 1 93 ? 2.814 -12.543 -13.453 1.00 93.44 93 ASP A C 1
ATOM 732 O O . ASP A 1 93 ? 3.809 -12.885 -14.092 1.00 93.44 93 ASP A O 1
ATOM 736 N N . HIS A 1 94 ? 2.277 -11.333 -13.542 1.00 92.81 94 HIS A N 1
ATOM 737 C CA . HIS A 1 94 ? 2.770 -10.229 -14.358 1.00 92.81 94 HIS A CA 1
ATOM 738 C C . HIS A 1 94 ? 3.366 -9.094 -13.516 1.00 92.81 94 HIS A C 1
ATOM 740 O O . HIS A 1 94 ? 3.692 -8.032 -14.048 1.00 92.81 94 HIS A O 1
ATOM 746 N N . GLY A 1 95 ? 3.480 -9.278 -12.201 1.00 91.25 95 GLY A N 1
ATOM 747 C CA . GLY A 1 95 ? 3.949 -8.235 -11.302 1.00 91.25 95 GLY A CA 1
ATOM 748 C C . GLY A 1 95 ? 5.447 -7.942 -11.480 1.00 91.25 95 GLY A C 1
ATOM 749 O O . GLY A 1 95 ? 6.232 -8.867 -11.728 1.00 91.25 95 GLY A O 1
ATOM 750 N N . PRO A 1 96 ? 5.875 -6.676 -11.348 1.00 93.75 96 PRO A N 1
ATOM 751 C CA . PRO A 1 96 ? 7.286 -6.304 -11.401 1.00 93.75 96 PRO A CA 1
ATOM 752 C C . PRO A 1 96 ? 8.080 -6.927 -10.243 1.00 93.75 96 PRO A C 1
ATOM 754 O O . PRO A 1 96 ? 7.582 -7.058 -9.124 1.00 93.75 96 PRO A O 1
ATOM 757 N N . LYS A 1 97 ? 9.334 -7.305 -10.506 1.00 94.94 97 LYS A N 1
ATOM 758 C CA . LYS A 1 97 ? 10.224 -7.939 -9.523 1.00 94.94 97 LYS A CA 1
ATOM 759 C C . LYS A 1 97 ? 11.485 -7.110 -9.330 1.00 94.94 97 LYS A C 1
ATOM 761 O O . LYS A 1 97 ? 12.126 -6.726 -10.306 1.00 94.94 97 LYS A O 1
ATOM 766 N N . GLY A 1 98 ? 11.843 -6.870 -8.074 1.00 93.69 98 GLY A N 1
ATOM 767 C CA . GLY A 1 98 ? 12.989 -6.053 -7.705 1.00 93.69 98 GLY A CA 1
ATOM 768 C C . GLY A 1 98 ? 12.739 -4.552 -7.836 1.00 93.69 98 GLY A C 1
ATOM 769 O O . GLY A 1 98 ? 11.777 -4.091 -8.458 1.00 93.69 98 GLY A O 1
ATOM 770 N N . LEU A 1 99 ? 13.627 -3.781 -7.210 1.00 92.19 99 LEU A N 1
ATOM 771 C CA . LEU A 1 99 ? 13.441 -2.349 -6.984 1.00 92.19 99 LEU A CA 1
ATOM 772 C C . LEU A 1 99 ? 13.296 -1.561 -8.290 1.00 92.19 99 LEU A C 1
ATOM 774 O O . LEU A 1 99 ? 12.405 -0.723 -8.411 1.00 92.19 99 LEU A O 1
ATOM 778 N N . GLU A 1 100 ? 14.131 -1.853 -9.289 1.00 95.31 100 GLU A N 1
ATOM 779 C CA . GLU A 1 100 ? 14.113 -1.151 -10.575 1.00 95.31 100 GLU A CA 1
ATOM 780 C C . GLU A 1 100 ? 12.776 -1.339 -11.308 1.00 95.31 100 GLU A C 1
ATOM 782 O O . GLU A 1 100 ? 12.135 -0.364 -11.713 1.00 95.31 100 GLU A O 1
ATOM 787 N N . ALA A 1 101 ? 12.319 -2.589 -11.439 1.00 95.00 101 ALA A N 1
ATOM 788 C CA . ALA A 1 101 ? 11.078 -2.897 -12.141 1.00 95.00 101 ALA A CA 1
ATOM 789 C C . ALA A 1 101 ? 9.861 -2.305 -11.419 1.00 95.00 101 ALA A C 1
ATOM 791 O O . ALA A 1 101 ? 8.960 -1.773 -12.071 1.00 95.00 101 ALA A O 1
ATOM 792 N N . VAL A 1 102 ? 9.845 -2.356 -10.083 1.00 93.69 102 VAL A N 1
ATOM 793 C CA . VAL A 1 102 ? 8.763 -1.786 -9.267 1.00 93.69 102 VAL A CA 1
ATOM 794 C C . VAL A 1 102 ? 8.756 -0.256 -9.353 1.00 93.69 102 VAL A C 1
ATOM 796 O O . VAL A 1 102 ? 7.700 0.340 -9.555 1.00 93.69 102 VAL A O 1
ATOM 799 N N . THR A 1 103 ? 9.928 0.388 -9.335 1.00 94.56 103 THR A N 1
ATOM 800 C CA . THR A 1 103 ? 10.047 1.843 -9.548 1.00 94.56 103 THR A CA 1
ATOM 801 C C . THR A 1 103 ? 9.489 2.248 -10.908 1.00 94.56 103 THR A C 1
ATOM 803 O O . THR A 1 103 ? 8.736 3.217 -11.022 1.00 94.56 103 THR A O 1
ATOM 806 N N . LYS A 1 104 ? 9.852 1.507 -11.963 1.00 96.31 104 LYS A N 1
ATOM 807 C CA . LYS A 1 104 ? 9.354 1.756 -13.319 1.00 96.31 104 LYS A CA 1
ATOM 808 C C . LYS A 1 104 ? 7.836 1.594 -13.392 1.00 96.31 104 LYS A C 1
ATOM 810 O O . LYS A 1 104 ? 7.173 2.415 -14.023 1.00 96.31 104 LYS A O 1
ATOM 815 N N . TYR A 1 105 ? 7.292 0.571 -12.734 1.00 94.12 105 TYR A N 1
ATOM 816 C CA . TYR A 1 105 ? 5.853 0.347 -12.651 1.00 94.12 105 TYR A CA 1
ATOM 817 C C . TYR A 1 105 ? 5.130 1.532 -11.998 1.00 94.12 105 TYR A C 1
ATOM 819 O O . TYR A 1 105 ? 4.263 2.122 -12.642 1.00 94.12 105 TYR A O 1
ATOM 827 N N . TYR A 1 106 ? 5.527 1.949 -10.790 1.00 93.75 106 TYR A N 1
ATOM 828 C CA . TYR A 1 106 ? 4.862 3.059 -10.095 1.00 93.75 106 TYR A CA 1
ATOM 829 C C . TYR A 1 106 ? 5.041 4.404 -10.808 1.00 93.75 106 TYR A C 1
ATOM 831 O O . TYR A 1 106 ? 4.112 5.206 -10.869 1.00 93.75 106 TYR A O 1
ATOM 839 N N . ARG A 1 107 ? 6.190 4.645 -11.452 1.00 95.69 107 ARG A N 1
ATOM 840 C CA . ARG A 1 107 ? 6.374 5.833 -12.301 1.00 95.69 107 ARG A CA 1
ATOM 841 C C . ARG A 1 107 ? 5.360 5.879 -13.446 1.00 95.69 107 ARG A C 1
ATOM 843 O O . ARG A 1 107 ? 4.798 6.938 -13.728 1.00 95.69 107 ARG A O 1
ATOM 850 N N . ASN A 1 108 ? 5.117 4.746 -14.101 1.00 94.94 108 ASN A N 1
ATOM 851 C CA . ASN A 1 108 ? 4.107 4.661 -15.153 1.00 94.94 108 ASN A CA 1
ATOM 852 C C . ASN A 1 108 ? 2.700 4.829 -14.570 1.00 94.94 108 ASN A C 1
ATOM 854 O O . ASN A 1 108 ? 1.913 5.593 -15.115 1.00 94.94 108 ASN A O 1
ATOM 858 N N . PHE A 1 109 ? 2.422 4.190 -13.432 1.00 90.50 109 PHE A N 1
ATOM 859 C CA . PHE A 1 109 ? 1.149 4.271 -12.713 1.00 90.50 109 PHE A CA 1
ATOM 860 C C . PHE A 1 109 ? 0.750 5.717 -12.364 1.00 90.50 109 PHE A C 1
ATOM 862 O O . PHE A 1 109 ? -0.395 6.122 -12.574 1.00 90.50 109 PHE A O 1
ATOM 869 N N . CYS A 1 110 ? 1.711 6.533 -11.918 1.00 91.81 110 CYS A N 1
ATOM 870 C CA . CYS A 1 110 ? 1.495 7.954 -11.636 1.00 91.81 110 CYS A CA 1
ATOM 871 C C . CYS A 1 110 ? 1.270 8.807 -12.893 1.00 91.81 110 CYS A C 1
ATOM 873 O O . CYS A 1 110 ? 0.598 9.836 -12.824 1.00 91.81 110 CYS A O 1
ATOM 875 N N . THR A 1 111 ? 1.853 8.429 -14.033 1.00 93.56 111 THR A N 1
ATOM 876 C CA . THR A 1 111 ? 1.866 9.272 -15.243 1.00 93.56 111 THR A CA 1
ATOM 877 C C . THR A 1 111 ? 0.762 8.931 -16.240 1.00 93.56 111 THR A C 1
ATOM 879 O O . THR A 1 111 ? 0.352 9.806 -16.998 1.00 93.56 111 THR A O 1
ATOM 882 N N . ASN A 1 112 ? 0.239 7.702 -16.232 1.00 90.38 112 ASN A N 1
ATOM 883 C CA . ASN A 1 112 ? -0.747 7.227 -17.209 1.00 90.38 112 ASN A CA 1
ATOM 884 C C . ASN A 1 112 ? -2.209 7.275 -16.720 1.00 90.38 112 ASN A C 1
ATOM 886 O O . ASN A 1 112 ? -3.096 6.770 -17.403 1.00 90.38 112 ASN A O 1
ATOM 890 N N . GLY A 1 113 ? -2.461 7.857 -15.545 1.00 85.94 113 GLY A N 1
ATOM 891 C CA . GLY A 1 113 ? -3.800 7.967 -14.962 1.00 85.94 113 GLY A CA 1
ATOM 892 C C . GLY A 1 113 ? -4.282 6.727 -14.206 1.00 85.94 113 GLY A C 1
ATOM 893 O O . GLY A 1 113 ? -5.329 6.809 -13.573 1.00 85.94 113 GLY A O 1
ATOM 894 N N . ALA A 1 114 ? -3.522 5.624 -14.185 1.00 87.50 114 ALA A N 1
ATOM 895 C CA . ALA A 1 114 ? -3.890 4.416 -13.440 1.00 87.50 114 ALA A CA 1
ATOM 896 C C . ALA A 1 114 ? -3.990 4.652 -11.921 1.00 87.50 114 ALA A C 1
ATOM 898 O O . ALA A 1 114 ? -4.760 3.973 -11.252 1.00 87.50 114 ALA A O 1
ATOM 899 N N . ALA A 1 115 ? -3.294 5.665 -11.393 1.00 87.25 115 ALA A N 1
ATOM 900 C CA . ALA A 1 115 ? -3.442 6.130 -10.012 1.00 87.25 115 ALA A CA 1
ATOM 901 C C . ALA A 1 115 ? -4.810 6.773 -9.687 1.00 87.25 115 ALA A C 1
ATOM 903 O O . ALA A 1 115 ? -5.076 7.086 -8.528 1.00 87.25 115 ALA A O 1
ATOM 904 N N . VAL A 1 116 ? -5.686 6.993 -10.674 1.00 90.69 116 VAL A N 1
ATOM 905 C CA . VAL A 1 116 ? -7.052 7.499 -10.464 1.00 90.69 116 VAL A CA 1
ATOM 906 C C . VAL A 1 116 ? -8.028 6.332 -10.458 1.00 90.69 116 VAL A C 1
ATOM 908 O O . VAL A 1 116 ? -8.615 5.987 -11.480 1.00 90.69 116 VAL A O 1
ATOM 911 N N . PHE A 1 117 ? -8.194 5.719 -9.291 1.00 90.25 117 PHE A N 1
ATOM 912 C CA . PHE A 1 117 ? -9.110 4.602 -9.087 1.00 90.25 117 PHE A CA 1
ATOM 913 C C . PHE A 1 117 ? -9.785 4.682 -7.715 1.00 90.25 117 PHE A C 1
ATOM 915 O O . PHE A 1 117 ? -9.342 5.406 -6.825 1.00 90.25 117 PHE A O 1
ATOM 922 N N . GLU A 1 118 ? -10.878 3.941 -7.570 1.00 90.31 118 GLU A N 1
ATOM 923 C CA . GLU A 1 118 ? -11.570 3.697 -6.307 1.00 90.31 118 GLU A CA 1
ATOM 924 C C . GLU A 1 118 ? -11.482 2.192 -6.023 1.00 90.31 118 GLU A C 1
ATOM 926 O O . GLU A 1 118 ? -11.632 1.384 -6.937 1.00 90.31 118 GLU A O 1
ATOM 931 N N . SER A 1 119 ? -11.204 1.816 -4.775 1.00 88.50 119 SER A N 1
ATOM 932 C CA . SER A 1 119 ? -11.016 0.422 -4.355 1.00 88.50 119 SER A CA 1
ATOM 933 C C . SER A 1 119 ? -11.620 0.242 -2.951 1.00 88.50 119 SER A C 1
ATOM 935 O O . SER A 1 119 ? -10.906 0.299 -1.944 1.00 88.50 119 SER A O 1
ATOM 937 N N . PRO A 1 120 ? -12.959 0.123 -2.845 1.00 90.25 120 PRO A N 1
ATOM 938 C CA . PRO A 1 120 ? -13.617 -0.090 -1.563 1.00 90.25 120 PRO A CA 1
ATOM 939 C C . PRO A 1 120 ? -13.27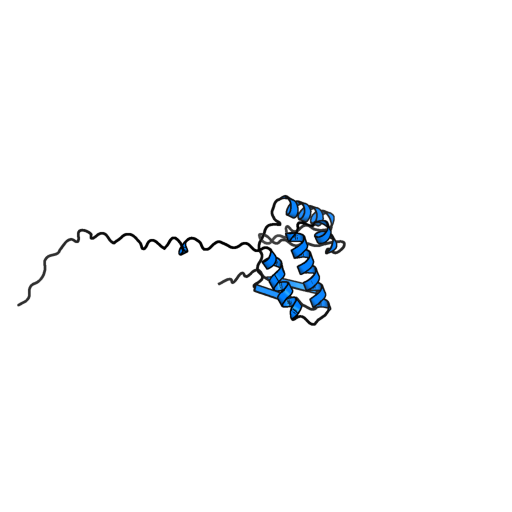5 -1.486 -1.034 1.00 90.25 120 PRO A C 1
ATOM 941 O O . PRO A 1 120 ? -13.186 -2.450 -1.796 1.00 90.25 120 PRO A O 1
ATOM 944 N N . LYS A 1 121 ? -13.074 -1.606 0.282 1.00 88.88 121 LYS A N 1
ATOM 945 C CA . LYS A 1 121 ? -12.759 -2.888 0.925 1.00 88.88 121 LYS A CA 1
ATOM 946 C C . LYS A 1 121 ? -13.904 -3.333 1.815 1.00 88.88 121 LYS A C 1
ATOM 948 O O . LYS A 1 121 ? -14.219 -2.659 2.792 1.00 88.88 121 LYS A O 1
ATOM 953 N N . ASP A 1 122 ? -14.432 -4.517 1.534 1.00 88.25 122 ASP A N 1
ATOM 954 C CA . ASP A 1 122 ? -15.476 -5.138 2.354 1.00 88.25 122 ASP A CA 1
ATOM 955 C C . ASP A 1 122 ? -14.882 -5.848 3.569 1.00 88.25 122 ASP A C 1
ATOM 957 O O . ASP A 1 122 ? -15.518 -5.987 4.615 1.00 88.25 122 ASP A O 1
ATOM 961 N N . ARG A 1 123 ? -13.639 -6.327 3.436 1.00 87.12 123 ARG A N 1
ATOM 962 C CA . ARG A 1 123 ? -12.956 -7.058 4.500 1.00 87.12 123 ARG A CA 1
ATOM 963 C C . ARG A 1 123 ? -11.463 -6.785 4.510 1.00 87.12 123 ARG A C 1
ATOM 965 O O . ARG A 1 123 ? -10.791 -6.873 3.486 1.00 87.12 123 ARG A O 1
ATOM 972 N N . VAL A 1 124 ? -10.945 -6.549 5.712 1.00 91.81 124 VAL A N 1
ATOM 973 C CA . VAL A 1 124 ? -9.517 -6.394 5.992 1.00 91.81 124 VAL A CA 1
ATOM 974 C C . VAL A 1 124 ? -9.115 -7.423 7.043 1.00 91.81 124 VAL A C 1
ATOM 976 O O . VAL A 1 124 ? -9.641 -7.425 8.157 1.00 91.81 124 VAL A O 1
ATOM 979 N N . VAL A 1 125 ? -8.186 -8.307 6.691 1.00 90.75 125 VAL A N 1
ATOM 980 C CA . VAL A 1 125 ? -7.614 -9.319 7.584 1.00 90.75 125 VAL A CA 1
ATOM 981 C C . VAL A 1 125 ? -6.123 -9.057 7.712 1.00 90.75 125 VAL A C 1
ATOM 983 O O . VAL A 1 125 ? -5.427 -8.925 6.712 1.00 90.75 125 VAL A O 1
ATOM 986 N N . VAL A 1 126 ? -5.640 -9.002 8.946 1.00 90.94 126 VAL A N 1
ATOM 987 C CA . VAL A 1 126 ? -4.220 -8.898 9.285 1.00 90.94 126 VAL A CA 1
ATOM 988 C C . VAL A 1 126 ? -3.872 -10.071 10.190 1.00 90.94 126 VAL A C 1
ATOM 990 O O . VAL A 1 126 ? -4.654 -10.388 11.089 1.00 90.94 126 VAL A O 1
ATOM 993 N N . ASP A 1 127 ? -2.754 -10.737 9.918 1.00 91.00 127 ASP A N 1
ATOM 994 C CA . ASP A 1 127 ? -2.278 -11.876 10.702 1.00 91.00 127 ASP A CA 1
ATOM 995 C C . ASP A 1 127 ? -0.881 -11.645 11.300 1.00 91.00 127 ASP A C 1
ATOM 997 O O . ASP A 1 127 ? -0.172 -10.687 10.982 1.00 91.00 127 ASP A O 1
ATOM 1001 N N . ASP A 1 128 ? -0.479 -12.549 12.194 1.00 89.62 128 ASP A N 1
ATOM 1002 C CA . ASP A 1 128 ? 0.817 -12.504 12.879 1.00 89.62 128 ASP A CA 1
ATOM 1003 C C . ASP A 1 128 ? 2.011 -12.876 11.980 1.00 89.62 128 ASP A C 1
ATOM 1005 O O . ASP A 1 128 ? 3.170 -12.703 12.369 1.00 89.62 128 ASP A O 1
ATOM 1009 N N . HIS A 1 129 ? 1.752 -13.361 10.765 1.00 86.38 129 HIS A N 1
ATOM 1010 C CA . HIS A 1 129 ? 2.747 -13.847 9.812 1.00 86.38 129 HIS A CA 1
ATOM 1011 C C . HIS A 1 129 ? 3.056 -12.827 8.710 1.00 86.38 129 HIS A C 1
ATOM 1013 O O . HIS A 1 129 ? 3.494 -13.201 7.620 1.00 86.38 129 HIS A O 1
ATOM 1019 N N . ASN A 1 130 ? 2.893 -11.534 9.011 1.00 75.12 130 ASN A N 1
ATOM 1020 C CA . ASN A 1 130 ? 3.126 -10.416 8.095 1.00 75.12 130 ASN A CA 1
ATOM 1021 C C . ASN A 1 130 ? 2.237 -10.438 6.847 1.00 75.12 130 ASN A C 1
ATOM 1023 O O . ASN A 1 130 ? 2.661 -9.984 5.783 1.00 75.12 130 ASN A O 1
ATOM 1027 N N . ARG A 1 131 ? 1.000 -10.933 6.952 1.00 75.69 131 ARG A N 1
ATOM 1028 C CA . ARG A 1 131 ? 0.043 -10.861 5.846 1.00 75.69 131 ARG A CA 1
ATOM 1029 C C . ARG A 1 131 ? -1.070 -9.879 6.161 1.00 75.69 131 ARG A C 1
ATOM 1031 O O . ARG A 1 131 ? -1.732 -9.968 7.194 1.00 75.69 131 ARG A O 1
ATOM 1038 N N . LEU A 1 132 ? -1.275 -8.946 5.239 1.00 72.56 132 LEU A N 1
ATOM 1039 C CA . LEU A 1 132 ? -2.459 -8.106 5.185 1.00 72.56 132 LEU A CA 1
ATOM 1040 C C . LEU A 1 132 ? -3.224 -8.469 3.914 1.00 72.56 132 LEU A C 1
ATOM 1042 O O . LEU A 1 132 ? -2.706 -8.320 2.811 1.00 72.56 132 LEU A O 1
ATOM 1046 N N . PHE A 1 133 ? -4.455 -8.935 4.076 1.00 74.38 133 PHE A N 1
ATOM 1047 C CA . PHE A 1 133 ? -5.387 -9.172 2.985 1.00 74.38 133 PHE A CA 1
ATOM 1048 C C . PHE A 1 133 ? -6.490 -8.125 3.051 1.00 74.38 133 PHE A C 1
ATOM 1050 O O . PHE A 1 133 ? -7.204 -8.028 4.050 1.00 74.38 133 PHE A O 1
ATOM 1057 N N . ALA A 1 134 ? -6.640 -7.357 1.980 1.00 66.81 134 ALA A N 1
ATOM 1058 C CA . ALA A 1 134 ? -7.728 -6.409 1.815 1.00 66.81 134 ALA A CA 1
ATOM 1059 C C . ALA A 1 134 ? -8.532 -6.852 0.587 1.00 66.81 134 ALA A C 1
ATOM 1061 O O . ALA A 1 134 ? -7.998 -6.876 -0.518 1.00 66.81 134 ALA A O 1
ATOM 1062 N N . ASN A 1 135 ? -9.776 -7.280 0.799 1.00 67.88 135 ASN A N 1
ATOM 1063 C CA . ASN A 1 135 ? -10.645 -7.784 -0.261 1.00 67.88 135 ASN A CA 1
ATOM 1064 C C . ASN A 1 135 ? -11.556 -6.660 -0.765 1.00 67.88 135 ASN A C 1
ATOM 1066 O O . ASN A 1 135 ? -12.242 -6.015 0.032 1.00 67.88 135 ASN A O 1
ATOM 1070 N N . GLU A 1 136 ? -11.544 -6.457 -2.077 1.00 56.59 136 GLU A N 1
ATOM 1071 C CA . GLU A 1 136 ? -12.518 -5.673 -2.831 1.00 56.59 136 GLU A CA 1
ATOM 1072 C C . GLU A 1 136 ? -13.660 -6.626 -3.188 1.00 56.59 136 GLU A C 1
ATOM 1074 O O . GLU A 1 136 ? -13.458 -7.527 -3.997 1.00 56.59 136 GLU A O 1
ATOM 1079 N N . GLY A 1 137 ? -14.811 -6.508 -2.525 1.00 31.52 137 GLY A N 1
ATOM 1080 C CA . GLY A 1 137 ? -15.904 -7.477 -2.584 1.00 31.52 137 GLY A CA 1
ATOM 1081 C C . GLY A 1 137 ? -16.136 -8.144 -3.934 1.00 31.52 137 GLY A C 1
ATOM 1082 O O . GLY A 1 137 ? -16.762 -7.570 -4.819 1.00 31.52 137 GLY A O 1
ATOM 1083 N N . VAL A 1 138 ? -15.726 -9.406 -4.060 1.00 29.53 138 VAL A N 1
ATOM 1084 C CA . VAL A 1 138 ? -16.291 -10.324 -5.052 1.00 29.53 138 VAL A CA 1
ATOM 1085 C C . VAL A 1 138 ? -17.129 -11.335 -4.285 1.00 29.53 138 VAL A C 1
ATOM 1087 O O . VAL A 1 138 ? -16.639 -12.374 -3.842 1.00 29.53 138 VAL A O 1
ATOM 1090 N N . VAL A 1 139 ? -18.408 -11.010 -4.085 1.00 26.67 139 VAL A N 1
ATOM 1091 C CA . VAL A 1 139 ? -19.409 -12.014 -3.715 1.00 26.67 139 VAL A CA 1
ATOM 1092 C C . VAL A 1 139 ? -19.673 -12.834 -4.973 1.00 26.67 139 VAL A C 1
ATOM 1094 O O . VAL A 1 139 ? 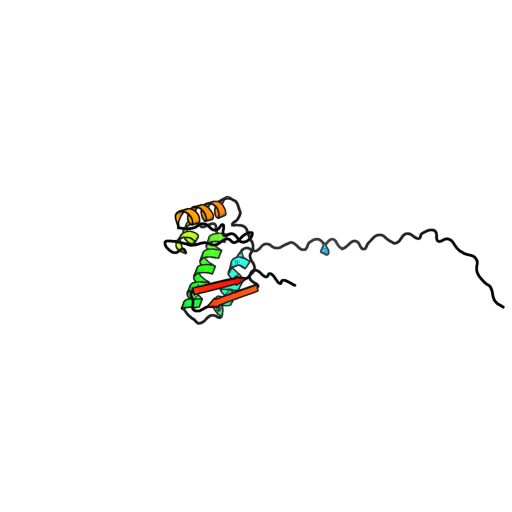-20.472 -12.454 -5.825 1.00 26.67 139 VAL A O 1
ATOM 1097 N N . GLY A 1 140 ? -18.941 -13.936 -5.124 1.00 26.89 140 GLY A N 1
ATOM 1098 C CA . GLY A 1 140 ? -19.3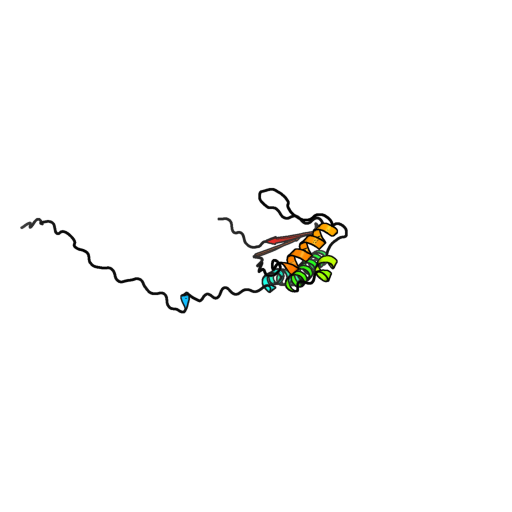39 -14.995 -6.041 1.00 26.89 140 GLY A CA 1
ATOM 1099 C C . GLY A 1 140 ? -20.607 -15.647 -5.498 1.00 26.89 140 GLY A C 1
ATOM 1100 O O . GLY A 1 140 ? -20.561 -16.271 -4.437 1.00 26.89 140 GLY A O 1
ATOM 1101 N N . VAL A 1 141 ? -21.723 -15.442 -6.197 1.00 30.12 141 VAL A N 1
ATOM 1102 C CA . VAL A 1 141 ? -22.891 -16.336 -6.157 1.00 30.12 141 VAL A CA 1
ATOM 1103 C C . VAL A 1 141 ? -22.593 -17.601 -6.946 1.00 30.12 141 VAL A C 1
ATOM 1105 O O . VAL A 1 141 ? -21.928 -17.485 -8.001 1.00 30.12 141 VAL A O 1
#